Protein AF-A0AAC9YZ44-F1 (afdb_monomer)

Secondary structure (DSSP, 8-state):
-HHHHHHHHHHHHHHHHHHHHHHTSTT-PPPPPGGGG-TTT--S-PPPTTT---GGG--TT--

Structure (mmCIF, N/CA/C/O backbone):
data_AF-A0AAC9YZ44-F1
#
_entry.id   AF-A0AAC9YZ44-F1
#
loop_
_atom_site.group_PDB
_atom_site.id
_atom_site.type_symbol
_atom_site.label_atom_id
_atom_site.label_alt_id
_atom_site.label_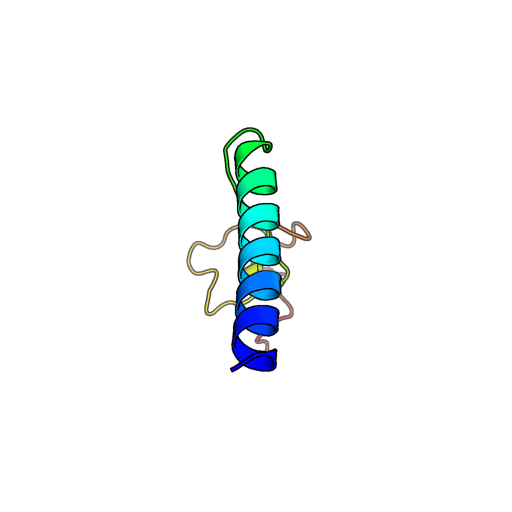comp_id
_atom_site.label_asym_id
_atom_site.label_entity_id
_atom_site.label_seq_id
_atom_site.pdbx_PDB_ins_code
_atom_site.Cartn_x
_atom_site.Cartn_y
_atom_site.Cartn_z
_atom_site.occupancy
_atom_site.B_iso_or_equiv
_atom_site.auth_seq_id
_atom_site.auth_comp_id
_atom_site.auth_asym_id
_atom_site.auth_atom_id
_atom_site.pdbx_PDB_model_num
ATOM 1 N N . MET A 1 1 ? -16.992 -11.043 21.793 1.00 81.88 1 MET A N 1
ATOM 2 C CA . MET A 1 1 ? -17.241 -9.595 21.586 1.00 81.88 1 MET A CA 1
ATOM 3 C C . MET A 1 1 ? -15.971 -8.745 21.686 1.00 81.88 1 MET A C 1
ATOM 5 O O . MET A 1 1 ? -15.605 -8.157 20.683 1.00 81.88 1 MET A O 1
ATOM 9 N N . LYS A 1 2 ? -15.254 -8.708 22.826 1.00 88.25 2 LYS A N 1
ATOM 10 C CA . LYS A 1 2 ? -14.022 -7.893 22.989 1.00 88.25 2 LYS A CA 1
ATOM 11 C C . LYS A 1 2 ? -12.945 -8.147 21.923 1.00 88.25 2 LYS A C 1
ATOM 13 O O . LYS A 1 2 ? -12.438 -7.201 21.340 1.00 88.25 2 LYS A O 1
ATOM 18 N N . LEU A 1 3 ? -12.646 -9.415 21.633 1.00 94.88 3 LEU A N 1
ATOM 19 C CA . LEU A 1 3 ? -11.669 -9.776 20.599 1.00 94.88 3 LEU A CA 1
ATOM 20 C C . LEU A 1 3 ? -12.121 -9.343 19.202 1.00 94.88 3 LEU A C 1
ATOM 22 O O . LEU A 1 3 ? -11.328 -8.796 18.458 1.00 94.88 3 LEU A O 1
ATOM 26 N N . ILE A 1 4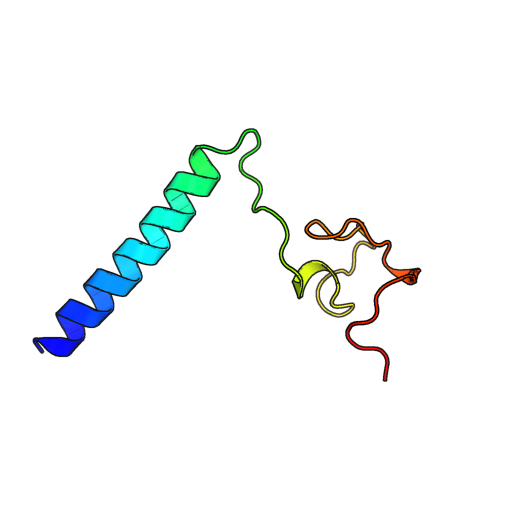 ? -13.408 -9.504 18.883 1.00 96.19 4 ILE A N 1
ATOM 27 C CA . ILE A 1 4 ? -13.971 -9.119 17.580 1.00 96.19 4 ILE A CA 1
ATOM 28 C C . ILE A 1 4 ? -13.809 -7.612 17.348 1.00 96.19 4 ILE A C 1
ATOM 30 O O . ILE A 1 4 ? -13.345 -7.204 16.289 1.00 96.19 4 ILE A O 1
ATOM 34 N N . LEU A 1 5 ? -14.131 -6.787 18.350 1.00 95.12 5 LEU A N 1
ATOM 35 C CA . LEU A 1 5 ? -13.952 -5.334 18.265 1.00 95.12 5 LEU A CA 1
ATOM 36 C C . LEU A 1 5 ? -12.476 -4.947 18.102 1.00 95.12 5 LEU A C 1
ATOM 38 O O . LEU A 1 5 ? -12.165 -4.066 17.305 1.00 95.12 5 LEU A O 1
ATOM 42 N N . LEU A 1 6 ? -11.569 -5.632 18.805 1.00 96.38 6 LEU A N 1
ATOM 43 C CA . LEU A 1 6 ? -10.130 -5.413 18.664 1.00 96.38 6 LEU A CA 1
ATOM 44 C C . LEU A 1 6 ? -9.638 -5.783 17.256 1.00 96.38 6 LEU A C 1
ATOM 46 O O . LEU A 1 6 ? -8.918 -5.004 16.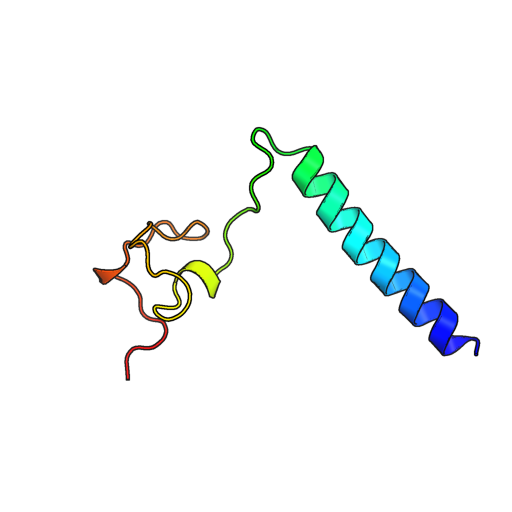636 1.00 96.38 6 LEU A O 1
ATOM 50 N N . THR A 1 7 ? -10.055 -6.933 16.724 1.00 97.00 7 THR A N 1
ATOM 51 C CA . THR A 1 7 ? -9.678 -7.383 15.378 1.00 97.00 7 THR A CA 1
ATOM 52 C C . THR A 1 7 ? -10.184 -6.422 14.306 1.00 97.00 7 THR A C 1
ATOM 54 O O . THR A 1 7 ? -9.415 -6.038 13.427 1.00 97.00 7 THR A O 1
ATOM 57 N N . ILE A 1 8 ? -11.444 -5.983 14.398 1.00 97.69 8 ILE A N 1
ATOM 58 C CA . ILE A 1 8 ? -12.009 -5.003 13.461 1.00 97.69 8 ILE A CA 1
ATOM 59 C C . ILE A 1 8 ? -11.270 -3.665 13.572 1.00 97.69 8 ILE A C 1
ATOM 61 O O . ILE A 1 8 ? -10.946 -3.071 12.547 1.00 97.69 8 ILE A O 1
ATOM 65 N N . GLY A 1 9 ? -10.946 -3.214 14.789 1.00 97.50 9 GLY A N 1
ATOM 66 C CA . GLY A 1 9 ? -10.182 -1.984 15.006 1.00 97.50 9 GLY A CA 1
ATOM 67 C C . GLY A 1 9 ? -8.798 -2.017 14.352 1.00 97.50 9 GLY A C 1
ATOM 68 O O . GLY A 1 9 ? -8.425 -1.078 13.651 1.00 97.50 9 GLY A O 1
ATOM 69 N N . ILE A 1 10 ? -8.058 -3.119 14.516 1.00 97.38 10 ILE A N 1
ATOM 70 C CA . ILE A 1 10 ? -6.734 -3.294 13.896 1.00 97.38 10 ILE A CA 1
ATOM 71 C C . ILE A 1 10 ? -6.857 -3.359 12.369 1.00 97.38 10 ILE A C 1
ATOM 73 O O . ILE A 1 10 ? -6.103 -2.690 11.663 1.00 97.38 10 ILE A O 1
ATOM 77 N N . LEU A 1 11 ? -7.833 -4.109 11.848 1.00 97.31 11 LEU A N 1
ATOM 78 C CA . LEU A 1 11 ? -8.053 -4.228 10.407 1.00 97.31 11 LEU A CA 1
ATOM 79 C C . LEU A 1 11 ? -8.393 -2.869 9.773 1.00 97.31 11 LEU A C 1
ATOM 81 O O . LEU A 1 11 ? -7.824 -2.508 8.741 1.00 97.31 11 LEU A O 1
ATOM 85 N N . ALA A 1 12 ? -9.268 -2.091 10.418 1.00 97.50 12 ALA A N 1
ATOM 86 C CA . ALA A 1 12 ? -9.623 -0.743 9.983 1.00 97.50 12 ALA A CA 1
ATOM 87 C C . ALA A 1 12 ? -8.404 0.192 9.967 1.00 97.50 12 ALA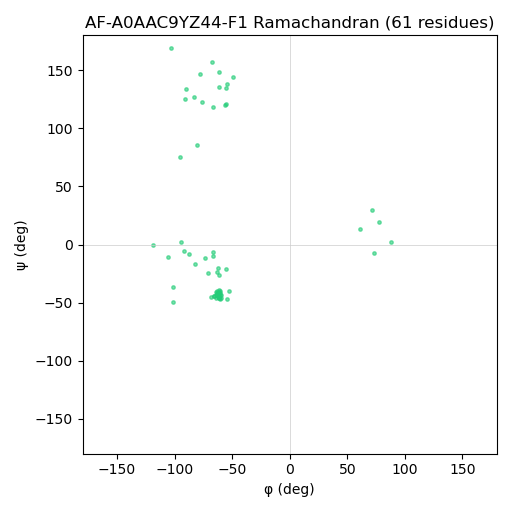 A C 1
ATOM 89 O O . ALA A 1 12 ? -8.220 0.939 9.005 1.00 97.50 12 ALA A O 1
ATOM 90 N N . LEU A 1 13 ? -7.535 0.113 10.981 1.00 97.31 13 LEU A N 1
ATOM 91 C CA . LEU A 1 13 ? -6.304 0.904 11.046 1.00 97.31 13 LEU A CA 1
ATOM 92 C C . LEU A 1 13 ? -5.342 0.557 9.900 1.00 97.31 13 LEU A C 1
ATOM 94 O O . LEU A 1 13 ? -4.791 1.460 9.266 1.00 97.31 13 LEU A O 1
ATOM 98 N N . CYS A 1 14 ? -5.180 -0.728 9.573 1.00 95.81 14 CYS A N 1
ATOM 99 C CA . CYS A 1 14 ? -4.367 -1.156 8.432 1.00 95.81 14 CYS A CA 1
ATOM 100 C C . CYS A 1 14 ? -4.905 -0.604 7.101 1.00 95.81 14 CYS A C 1
ATOM 102 O O . CYS A 1 14 ? -4.134 -0.064 6.303 1.00 95.81 14 CYS A O 1
ATOM 104 N N . ILE A 1 15 ? -6.220 -0.693 6.870 1.00 95.31 15 ILE A N 1
ATOM 105 C CA . ILE A 1 15 ? -6.860 -0.177 5.648 1.00 95.31 15 ILE A CA 1
ATOM 106 C C . ILE A 1 15 ? -6.718 1.349 5.565 1.00 95.31 15 ILE A C 1
ATOM 108 O O . ILE A 1 15 ? -6.352 1.872 4.511 1.00 95.31 15 ILE A O 1
ATOM 112 N N . ALA A 1 16 ? -6.931 2.061 6.676 1.00 95.88 16 ALA A N 1
ATOM 113 C CA . ALA A 1 16 ? -6.752 3.509 6.746 1.00 95.88 16 ALA A CA 1
ATOM 114 C C . ALA A 1 16 ? -5.309 3.922 6.409 1.00 95.88 16 ALA A C 1
ATOM 116 O O . ALA A 1 16 ? -5.099 4.839 5.615 1.00 95.88 16 ALA A O 1
ATOM 117 N N . GLY A 1 17 ? -4.308 3.207 6.934 1.00 93.50 17 GLY A N 1
ATOM 118 C CA . GLY A 1 17 ? -2.899 3.463 6.623 1.00 93.50 17 GLY A CA 1
ATOM 119 C C . GLY A 1 17 ? -2.570 3.292 5.136 1.00 93.50 17 GLY A C 1
ATOM 120 O O . GLY A 1 17 ? -1.863 4.117 4.551 1.00 93.50 17 GLY A O 1
ATOM 121 N N . ILE A 1 18 ? -3.126 2.261 4.493 1.00 90.88 18 ILE A N 1
ATOM 122 C CA . ILE A 1 18 ? -2.968 2.044 3.049 1.00 90.88 18 ILE A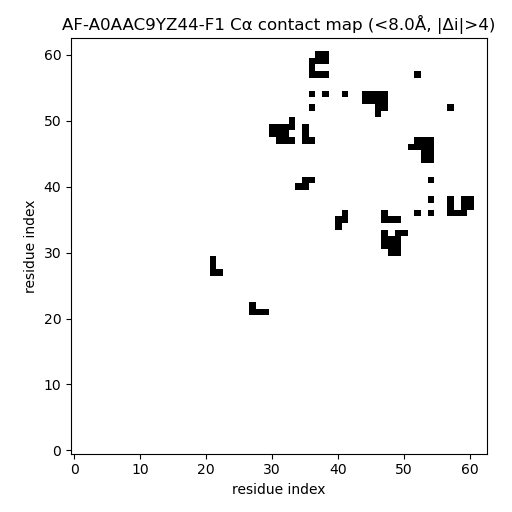 CA 1
ATOM 123 C C . ILE A 1 18 ? -3.644 3.170 2.253 1.00 90.88 18 ILE A C 1
ATOM 125 O O . ILE A 1 18 ? -3.038 3.704 1.322 1.00 90.88 18 ILE A O 1
ATOM 129 N N . ALA A 1 19 ? -4.860 3.570 2.636 1.00 90.50 19 ALA A N 1
ATOM 130 C CA . ALA A 1 19 ? -5.602 4.639 1.969 1.00 90.50 19 ALA A CA 1
ATOM 131 C C . ALA A 1 19 ? -4.854 5.982 2.023 1.00 90.50 19 ALA A C 1
ATOM 133 O O . ALA A 1 19 ? -4.671 6.629 0.990 1.00 90.50 19 ALA A O 1
ATOM 134 N N . ILE A 1 20 ? -4.339 6.359 3.199 1.00 92.31 20 ILE A N 1
ATOM 135 C CA . ILE A 1 20 ? -3.546 7.585 3.384 1.00 92.31 20 ILE A CA 1
ATOM 136 C C . ILE A 1 20 ? -2.287 7.550 2.512 1.00 92.31 20 ILE A C 1
ATOM 138 O O . ILE A 1 20 ? -1.967 8.533 1.844 1.00 92.31 20 ILE A O 1
ATOM 142 N N . LYS A 1 21 ? -1.588 6.408 2.462 1.00 87.56 21 LYS A N 1
ATOM 143 C CA . LYS A 1 21 ? -0.384 6.242 1.635 1.00 87.56 21 LYS A CA 1
ATOM 144 C C . LYS A 1 21 ? -0.668 6.454 0.145 1.00 87.56 21 LYS A C 1
ATOM 146 O O . LYS A 1 21 ? 0.153 7.050 -0.548 1.00 87.56 21 LYS A O 1
ATOM 151 N N . ILE A 1 22 ? -1.801 5.958 -0.353 1.00 88.69 22 ILE A N 1
ATOM 152 C CA . ILE A 1 22 ? -2.207 6.142 -1.753 1.00 88.69 22 ILE A CA 1
ATOM 153 C C . ILE A 1 22 ? -2.544 7.610 -2.021 1.00 88.69 22 ILE A C 1
ATOM 155 O O . ILE A 1 22 ? -2.078 8.158 -3.018 1.00 88.69 22 ILE A O 1
ATOM 159 N N . TRP A 1 23 ? -3.298 8.249 -1.122 1.00 88.31 23 TRP A N 1
ATOM 160 C CA . TRP A 1 23 ? -3.669 9.662 -1.240 1.00 88.31 23 TRP A CA 1
ATOM 161 C C . TRP A 1 23 ? -2.446 10.590 -1.236 1.00 88.31 23 TRP A C 1
ATOM 163 O O . TRP A 1 23 ? -2.368 11.523 -2.031 1.00 88.31 23 TRP A O 1
ATOM 173 N N . ALA A 1 24 ? -1.441 10.280 -0.413 1.00 88.69 24 ALA A N 1
ATOM 174 C CA . ALA A 1 24 ? -0.183 11.021 -0.352 1.00 88.69 24 ALA A CA 1
ATOM 175 C C . ALA A 1 24 ? 0.747 10.781 -1.561 1.00 88.69 24 ALA A C 1
ATOM 177 O O . ALA A 1 24 ? 1.737 11.497 -1.736 1.00 88.69 24 ALA A O 1
ATOM 178 N N . LYS A 1 25 ? 0.473 9.780 -2.408 1.00 82.12 25 LYS A N 1
ATOM 179 C CA . LYS A 1 25 ? 1.320 9.452 -3.558 1.00 82.12 25 LYS A CA 1
ATOM 180 C C . LYS A 1 25 ? 0.853 10.208 -4.801 1.00 82.12 25 LYS A C 1
ATOM 182 O O . LYS A 1 25 ? -0.289 10.077 -5.235 1.00 82.12 25 LYS A O 1
ATOM 187 N N . LYS A 1 26 ? 1.763 10.956 -5.436 1.00 74.06 26 LYS A N 1
ATOM 188 C CA . LYS A 1 26 ? 1.483 11.653 -6.703 1.00 74.06 26 LYS A CA 1
ATOM 189 C C . LYS A 1 26 ? 1.004 10.650 -7.761 1.00 74.06 26 LYS A C 1
ATOM 191 O O . LYS A 1 26 ? 1.709 9.694 -8.079 1.00 74.06 26 LYS A O 1
ATOM 196 N N . GLY A 1 27 ? -0.209 10.860 -8.271 1.00 78.00 27 GLY A N 1
ATOM 197 C CA . GLY A 1 27 ? -0.860 9.978 -9.244 1.00 78.00 27 GLY A CA 1
ATOM 198 C C . GLY A 1 27 ? -1.670 8.818 -8.651 1.00 78.00 27 GLY A C 1
ATOM 199 O O . GLY A 1 27 ? -2.189 8.023 -9.426 1.00 78.00 27 GLY A O 1
ATOM 200 N N . GLY A 1 28 ? -1.787 8.689 -7.321 1.00 75.12 28 GLY A N 1
ATOM 201 C CA . GLY A 1 28 ? -2.731 7.770 -6.661 1.00 75.12 28 GLY A CA 1
ATOM 202 C C . GLY A 1 28 ? -2.541 6.277 -6.966 1.00 75.12 28 GLY A C 1
ATOM 203 O O . GLY A 1 28 ? -3.424 5.473 -6.684 1.00 75.12 28 GLY A O 1
ATOM 204 N N . LYS A 1 29 ? -1.410 5.875 -7.562 1.00 77.44 29 LYS A N 1
ATOM 205 C CA . LYS A 1 29 ? -1.165 4.479 -7.948 1.00 77.44 29 LYS A CA 1
ATOM 206 C C . LYS A 1 29 ? -0.500 3.706 -6.824 1.00 77.44 29 LYS A C 1
ATOM 208 O O . LYS A 1 29 ? 0.514 4.145 -6.276 1.00 77.44 29 LYS A O 1
ATOM 213 N N . PHE A 1 30 ? -0.989 2.505 -6.544 1.00 77.06 30 PHE A N 1
ATOM 214 C CA . PHE A 1 30 ? -0.315 1.577 -5.638 1.00 77.06 30 PHE A CA 1
ATOM 215 C C . PHE A 1 30 ? 1.137 1.348 -6.096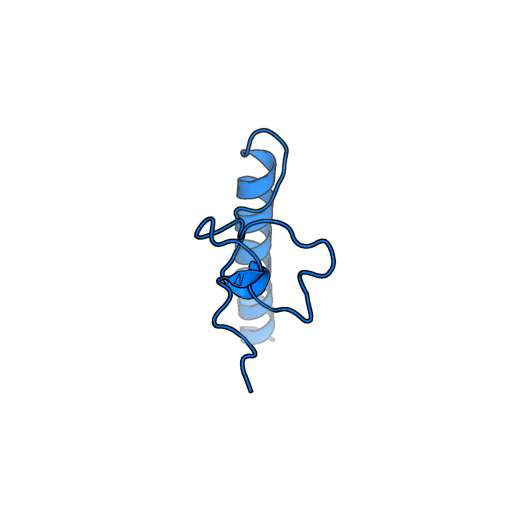 1.00 77.06 30 PHE A C 1
ATOM 217 O O . PHE A 1 30 ? 1.407 1.266 -7.293 1.00 77.06 30 PHE A O 1
ATOM 224 N N . SER A 1 31 ? 2.107 1.318 -5.173 1.00 74.25 31 SER A N 1
ATOM 225 C CA . SER A 1 31 ? 3.458 0.852 -5.536 1.00 74.25 31 SER A CA 1
ATOM 226 C C . SER A 1 31 ? 3.328 -0.626 -5.861 1.00 74.25 31 SER A C 1
ATOM 228 O O . SER A 1 31 ? 2.857 -1.367 -5.000 1.00 74.25 31 SER A O 1
ATOM 230 N N . GLY A 1 32 ? 3.642 -1.015 -7.098 1.00 72.81 32 GLY A N 1
ATOM 231 C CA . GLY A 1 32 ? 3.437 -2.380 -7.567 1.00 72.81 32 GLY A CA 1
ATOM 232 C C . GLY A 1 32 ? 4.011 -3.391 -6.581 1.00 72.81 32 GLY A C 1
ATOM 233 O O . GLY A 1 32 ? 5.013 -3.135 -5.914 1.00 72.81 32 GLY A O 1
ATOM 234 N N . THR A 1 33 ? 3.332 -4.522 -6.448 1.00 81.06 33 THR A N 1
ATOM 235 C CA . THR A 1 33 ? 3.771 -5.634 -5.601 1.00 81.06 33 THR A CA 1
ATOM 236 C C . THR A 1 33 ? 4.351 -6.736 -6.482 1.00 81.06 33 THR A C 1
ATOM 238 O O . THR A 1 33 ? 4.166 -6.721 -7.703 1.00 81.06 33 THR A O 1
ATOM 241 N N . CYS A 1 34 ? 5.012 -7.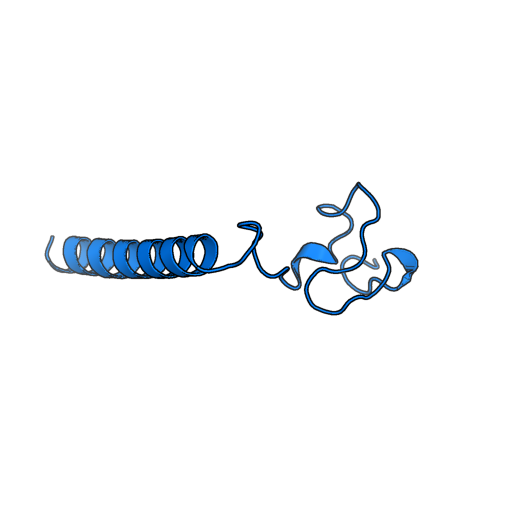730 -5.884 1.00 77.75 34 CYS A N 1
ATOM 242 C CA . CYS A 1 34 ? 5.498 -8.909 -6.610 1.00 77.75 34 CYS A CA 1
ATOM 243 C C . CYS A 1 34 ? 4.387 -9.644 -7.388 1.00 77.75 34 CYS A C 1
ATOM 245 O O . CYS A 1 34 ? 4.683 -10.322 -8.365 1.00 77.75 34 CYS A O 1
ATOM 247 N N . ALA A 1 35 ? 3.110 -9.458 -7.027 1.00 82.31 35 ALA A N 1
ATOM 248 C CA . ALA A 1 35 ? 1.971 -10.007 -7.768 1.00 82.31 35 ALA A CA 1
ATOM 249 C C . ALA A 1 35 ? 1.859 -9.462 -9.206 1.00 82.31 35 ALA A C 1
ATOM 251 O O . ALA A 1 35 ? 1.268 -10.113 -10.062 1.00 82.31 35 ALA A O 1
ATOM 252 N N . SER A 1 36 ? 2.480 -8.314 -9.502 1.00 79.50 36 SER A N 1
ATOM 253 C CA . SER A 1 36 ? 2.534 -7.732 -10.855 1.00 79.50 36 SER A CA 1
ATOM 254 C C . SER A 1 36 ? 3.348 -8.584 -11.849 1.00 79.50 36 SER A C 1
ATOM 256 O O . SER A 1 36 ? 3.361 -8.296 -13.044 1.00 79.50 36 SER A O 1
ATOM 258 N N . GLN A 1 37 ? 4.064 -9.608 -11.367 1.00 82.56 37 GLN A N 1
ATOM 259 C CA . GLN A 1 37 ? 4.777 -10.590 -12.192 1.00 82.56 37 GLN A CA 1
ATOM 260 C C . GLN A 1 37 ? 3.954 -11.834 -12.527 1.00 82.56 37 GLN A C 1
ATOM 262 O O . GLN A 1 37 ? 4.441 -12.678 -13.265 1.00 82.56 37 GLN A O 1
ATOM 267 N N . ASN A 1 38 ? 2.752 -11.991 -11.972 1.00 83.00 38 ASN A N 1
ATOM 268 C CA . ASN A 1 38 ? 1.950 -13.175 -12.243 1.00 83.00 38 ASN A CA 1
ATOM 269 C C . ASN A 1 38 ? 1.316 -13.068 -13.647 1.00 83.00 38 ASN A C 1
ATOM 271 O O . ASN A 1 38 ? 0.547 -12.125 -13.866 1.00 83.00 38 ASN A O 1
ATOM 275 N N . PRO A 1 39 ? 1.551 -14.023 -14.566 1.00 79.44 39 PRO A N 1
ATOM 276 C CA . PRO A 1 39 ? 0.984 -14.006 -15.919 1.00 79.44 39 PRO A CA 1
ATOM 277 C C . PRO A 1 39 ? -0.551 -14.050 -15.932 1.00 79.44 39 PRO A C 1
ATOM 279 O O . PRO A 1 39 ? -1.188 -13.514 -16.838 1.00 79.44 39 PRO A O 1
ATOM 282 N N . HIS A 1 40 ? -1.183 -14.611 -14.896 1.00 82.88 40 HIS A N 1
ATOM 283 C CA . HIS A 1 40 ? -2.644 -14.596 -14.775 1.00 82.88 40 HIS A CA 1
ATOM 284 C C . HIS A 1 40 ? -3.212 -13.207 -14.445 1.00 82.88 40 HIS A C 1
ATOM 286 O O . HIS A 1 40 ? -4.379 -12.935 -14.744 1.00 82.88 40 HIS A O 1
ATOM 292 N N . LEU A 1 41 ? -2.406 -12.339 -13.825 1.00 80.88 41 LEU A N 1
ATOM 293 C CA . LEU A 1 41 ? -2.804 -10.998 -13.388 1.00 80.88 41 LEU A CA 1
ATOM 294 C C . LEU A 1 41 ? -2.319 -9.909 -14.355 1.00 80.88 41 LEU A C 1
ATOM 296 O O . LEU A 1 41 ? -3.039 -8.943 -14.596 1.00 80.88 41 LEU A O 1
ATOM 300 N N . ASN A 1 42 ? -1.129 -10.069 -14.935 1.00 79.94 42 ASN A N 1
ATOM 301 C CA . ASN A 1 42 ? -0.522 -9.122 -15.866 1.00 79.94 42 ASN A CA 1
ATOM 302 C C . ASN A 1 42 ? -0.807 -9.514 -17.325 1.00 79.94 42 ASN A C 1
ATOM 304 O O . ASN A 1 42 ? 0.053 -10.037 -18.029 1.00 79.94 42 ASN A O 1
ATOM 308 N N . LYS A 1 43 ? -2.043 -9.266 -17.773 1.00 79.06 43 LYS A N 1
ATOM 309 C CA . LYS A 1 43 ? -2.499 -9.588 -19.141 1.00 79.06 43 LYS A CA 1
ATOM 310 C C . LYS A 1 43 ? -2.124 -8.537 -20.189 1.00 79.06 43 LYS A C 1
ATOM 312 O O . LYS A 1 43 ? -2.208 -8.811 -21.380 1.00 79.06 43 LYS A O 1
ATOM 317 N N . THR A 1 44 ? -1.763 -7.335 -19.750 1.00 79.94 44 THR A N 1
ATOM 318 C CA . THR A 1 44 ? -1.404 -6.189 -20.599 1.00 79.94 44 THR A CA 1
ATOM 319 C C . THR A 1 44 ? 0.074 -6.161 -20.977 1.00 79.94 44 THR A C 1
ATOM 321 O O . THR A 1 44 ? 0.459 -5.359 -21.822 1.00 79.94 44 THR A O 1
ATOM 324 N N . GLY A 1 45 ? 0.897 -7.038 -20.394 1.00 77.50 45 GLY A N 1
ATOM 325 C CA . GLY A 1 45 ? 2.325 -7.101 -20.697 1.00 77.50 45 GLY A CA 1
ATOM 326 C C . GLY A 1 45 ? 3.107 -5.912 -20.135 1.00 77.50 45 GLY A C 1
ATOM 327 O O . GLY A 1 45 ? 4.110 -5.493 -20.709 1.00 77.50 45 GLY A O 1
ATOM 328 N N . GLU A 1 46 ? 2.656 -5.343 -19.018 1.00 83.38 46 GLU A N 1
ATOM 329 C CA . GLU A 1 46 ? 3.325 -4.199 -18.401 1.00 83.38 46 GLU A CA 1
ATOM 330 C C . GLU A 1 46 ? 4.572 -4.643 -17.613 1.00 83.38 46 GLU A C 1
ATOM 332 O O . GLU A 1 46 ? 4.583 -5.729 -17.019 1.00 83.38 46 GLU A O 1
ATOM 337 N N . PRO A 1 47 ? 5.635 -3.821 -17.552 1.00 83.75 47 PRO A N 1
ATOM 338 C CA . PRO A 1 47 ? 6.780 -4.109 -16.697 1.00 83.75 47 PRO A CA 1
ATOM 339 C C . PRO A 1 47 ? 6.356 -4.155 -15.223 1.00 83.75 47 PRO A C 1
ATOM 341 O O . PRO A 1 47 ? 5.451 -3.437 -14.788 1.00 83.75 47 PRO A O 1
ATOM 344 N N . CYS A 1 48 ? 7.025 -4.986 -14.422 1.00 83.44 48 CYS A N 1
ATOM 345 C CA . CYS A 1 48 ? 6.707 -5.115 -13.002 1.00 83.44 48 CYS A CA 1
ATOM 346 C C . CYS A 1 48 ? 6.767 -3.767 -12.278 1.00 83.44 48 CYS A C 1
ATOM 348 O O . CYS A 1 48 ? 7.842 -3.183 -12.150 1.00 83.44 48 CYS A O 1
ATOM 350 N N . GLY A 1 49 ? 5.666 -3.334 -11.663 1.00 77.56 49 GLY A N 1
ATOM 351 C CA . GLY A 1 49 ? 5.663 -2.117 -10.844 1.00 77.56 49 GLY A CA 1
ATOM 352 C C . GLY A 1 49 ? 6.495 -2.197 -9.550 1.00 77.56 49 GLY A C 1
ATOM 353 O O . GLY A 1 49 ? 6.613 -1.185 -8.862 1.00 77.56 49 GLY A O 1
ATOM 354 N N . PHE A 1 50 ? 7.033 -3.375 -9.201 1.00 80.75 50 PHE A N 1
ATOM 355 C CA . PHE A 1 50 ? 7.914 -3.590 -8.044 1.00 80.75 50 PHE A CA 1
ATOM 356 C C . PHE A 1 50 ? 9.399 -3.681 -8.426 1.00 80.75 50 PHE A C 1
ATOM 358 O O . PHE A 1 50 ? 10.226 -3.011 -7.819 1.00 80.75 50 PHE A O 1
ATOM 365 N N . CYS A 1 51 ? 9.741 -4.511 -9.420 1.00 82.06 51 CYS A N 1
ATOM 366 C CA . CYS A 1 51 ? 11.130 -4.819 -9.790 1.00 82.06 51 CYS A CA 1
ATOM 367 C C . CYS A 1 51 ? 11.516 -4.426 -11.227 1.00 82.06 51 CYS A C 1
ATOM 369 O O . CYS A 1 51 ? 12.645 -4.671 -11.633 1.00 82.06 51 CYS A O 1
ATOM 371 N N . GLY A 1 52 ? 10.599 -3.861 -12.018 1.00 80.19 52 GLY A N 1
A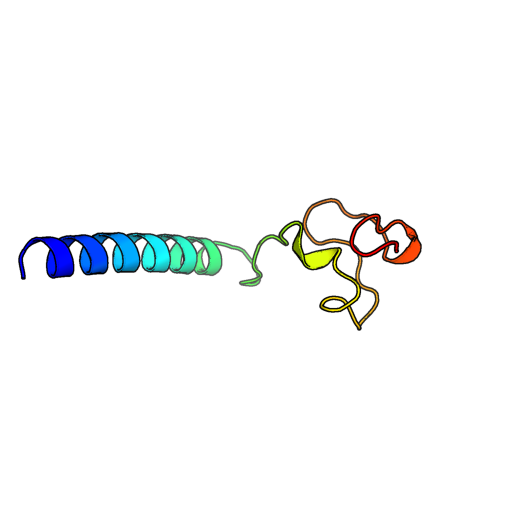TOM 372 C CA . GLY A 1 52 ? 10.848 -3.409 -13.393 1.00 80.19 52 GLY A CA 1
ATOM 373 C C . GLY A 1 52 ? 11.011 -4.503 -14.455 1.00 80.19 52 GLY A C 1
ATOM 374 O O . GLY A 1 52 ? 11.060 -4.169 -15.633 1.00 80.19 52 GLY A O 1
ATOM 375 N N . LYS A 1 53 ? 11.066 -5.790 -14.076 1.00 84.38 53 LYS A N 1
ATOM 376 C CA . LYS A 1 53 ? 11.197 -6.912 -15.023 1.00 84.38 53 LYS A CA 1
ATOM 377 C C . LYS A 1 53 ? 10.085 -6.894 -16.074 1.00 84.38 53 LYS A C 1
ATOM 379 O O . LYS A 1 53 ? 8.910 -6.734 -15.723 1.00 84.38 53 LYS A O 1
ATOM 384 N N . MET A 1 54 ? 10.462 -7.104 -17.334 1.00 85.06 54 MET A N 1
ATOM 385 C CA . MET A 1 54 ? 9.514 -7.300 -18.430 1.00 85.06 54 MET A CA 1
ATOM 386 C C . MET A 1 54 ? 8.750 -8.623 -18.264 1.00 85.06 54 MET A C 1
ATOM 388 O O . MET A 1 54 ? 9.246 -9.528 -17.583 1.00 85.06 54 MET A O 1
ATOM 392 N N . PRO A 1 55 ? 7.558 -8.761 -18.871 1.00 80.19 55 PRO A N 1
ATOM 393 C CA . PRO A 1 55 ? 6.800 -10.008 -18.856 1.00 80.19 55 PRO A CA 1
ATOM 394 C C . PRO A 1 55 ? 7.619 -11.212 -19.329 1.00 80.19 55 PRO A C 1
ATOM 396 O O . PRO A 1 55 ? 7.575 -12.258 -18.692 1.00 80.19 55 PRO A O 1
ATOM 399 N N . GLU A 1 56 ? 8.457 -11.059 -20.361 1.00 79.38 56 GLU A N 1
ATOM 400 C CA . GLU A 1 56 ? 9.312 -12.158 -20.846 1.00 79.38 56 GLU A CA 1
ATOM 401 C C . GLU A 1 56 ? 10.335 -12.641 -19.799 1.00 79.38 56 GLU A C 1
ATOM 403 O O . GLU A 1 56 ? 10.803 -13.781 -19.831 1.00 79.38 56 GLU A O 1
ATOM 408 N N . GLN A 1 57 ? 10.675 -11.778 -18.841 1.00 81.00 57 GLN A N 1
ATOM 409 C CA . GLN A 1 57 ? 11.621 -12.048 -17.758 1.00 81.00 57 GLN A CA 1
ATOM 410 C C . GLN A 1 57 ? 10.926 -12.531 -16.474 1.00 81.00 57 GLN A C 1
ATOM 412 O O . GLN A 1 57 ? 11.605 -12.737 -15.463 1.00 81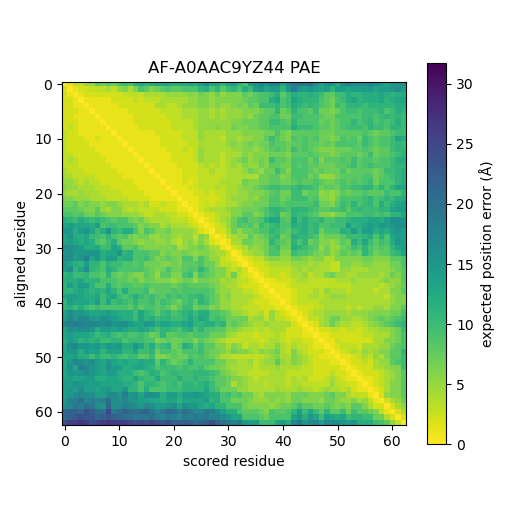.00 57 GLN A O 1
ATOM 417 N N . GLN A 1 58 ? 9.597 -12.696 -16.484 1.00 75.88 58 GLN A N 1
ATOM 418 C CA . GLN A 1 58 ? 8.833 -13.179 -15.333 1.00 75.88 58 GLN A CA 1
ATOM 419 C C . GLN A 1 58 ? 9.277 -14.589 -14.947 1.00 75.88 58 GLN A C 1
ATOM 421 O O . GLN A 1 58 ? 9.459 -15.458 -15.791 1.00 75.88 58 GLN A O 1
ATOM 426 N N . GLU A 1 59 ? 9.465 -14.827 -13.653 1.00 75.50 59 GLU A N 1
ATOM 427 C CA . GLU A 1 59 ? 9.806 -16.149 -13.100 1.00 75.50 59 GLU A CA 1
ATOM 428 C C . GLU A 1 59 ? 8.609 -16.796 -12.384 1.00 75.50 59 GLU A C 1
ATOM 430 O O . GLU A 1 59 ? 8.641 -17.973 -12.049 1.00 75.50 59 GLU A O 1
ATOM 435 N N . CYS A 1 60 ? 7.538 -16.027 -12.161 1.00 70.19 60 CYS A N 1
ATOM 436 C CA . CYS A 1 60 ? 6.325 -16.456 -11.473 1.00 70.19 60 CYS A CA 1
ATOM 437 C C . CYS A 1 60 ? 5.387 -17.179 -12.453 1.00 70.19 60 CYS A C 1
ATOM 439 O O . CYS A 1 60 ? 5.062 -16.620 -13.495 1.00 70.19 60 CYS A O 1
ATOM 441 N N . GLY A 1 61 ? 4.945 -18.397 -12.122 1.00 62.66 61 GLY A N 1
ATOM 442 C CA . GLY A 1 61 ? 4.049 -19.188 -12.979 1.00 62.66 61 GLY A CA 1
ATOM 443 C C . GLY A 1 61 ? 4.730 -19.869 -14.173 1.00 62.66 61 GLY A C 1
ATOM 444 O O . GLY A 1 61 ? 4.047 -20.209 -15.131 1.00 62.66 61 GLY A O 1
ATOM 445 N N . LYS A 1 62 ? 6.061 -20.043 -14.141 1.00 60.06 62 LYS A N 1
ATOM 446 C CA . LYS A 1 62 ? 6.789 -20.915 -15.075 1.00 60.06 62 LYS A CA 1
ATOM 447 C C . LYS A 1 62 ? 6.681 -22.371 -14.609 1.00 60.06 62 LYS A C 1
ATOM 449 O O . LYS A 1 62 ? 7.564 -22.854 -13.904 1.00 60.06 62 LYS A O 1
ATOM 454 N N . GLU A 1 63 ? 5.600 -23.027 -15.002 1.00 57.34 63 GLU A N 1
ATOM 455 C CA . GLU A 1 63 ? 5.446 -24.488 -15.042 1.00 57.34 63 GLU A CA 1
ATOM 456 C C . GLU A 1 63 ? 4.870 -24.892 -16.401 1.00 57.34 63 GLU A C 1
ATOM 458 O O . GLU A 1 63 ? 3.992 -24.157 -16.910 1.00 57.34 63 GLU A O 1
#

pLDDT: mean 83.83, std 9.32, range [57.34, 97.69]

Foldseek 3Di:
DVVVVVVVVVVVVVVVVQCVVLVPDVPSDDQFDLCCLACVVVVVQAQGSHPRHTNVRRPHPPD

Solvent-accessible surface area (backbone atoms only — not comparable to full-atom values): 3825 Å² total; per-residue (Å²): 107,74,65,58,54,51,52,51,52,53,52,50,51,55,52,50,53,51,52,53,55,28,71,73,33,91,86,56,61,76,78,37,47,78,66,42,41,28,63,91,71,38,78,83,60,56,53,18,60,58,78,59,48,44,58,92,68,46,75,50,85,81,123

Radius of gyration: 16.56 Å; Cα contacts (8 Å, |Δi|>4): 48; chains: 1; bounding box: 29×36×44 Å

Sequence (63 aa):
MKLILLTIGILALCIAGIAIKIWAKKGGKFSGTCASQNPHLNKTGEPCGFCGKMPEQQECGKE

Mean predicted aligned error: 7.34 Å